Protein AF-A0A947YAM2-F1 (afdb_monomer_lite)

Radius of gyration: 11.39 Å; chains: 1; bounding box: 25×23×30 Å

Structure (mmCIF, N/CA/C/O backbone):
data_AF-A0A947YAM2-F1
#
_entry.id   AF-A0A947YAM2-F1
#
loop_
_atom_site.group_PDB
_atom_site.id
_atom_site.type_symbol
_atom_site.label_atom_id
_atom_site.label_alt_id
_atom_site.label_comp_id
_atom_site.label_asym_id
_atom_site.label_entity_id
_atom_site.label_seq_id
_atom_site.pdbx_PDB_ins_code
_atom_site.Cartn_x
_atom_site.Cartn_y
_atom_site.Cartn_z
_atom_site.occupancy
_atom_site.B_iso_or_equiv
_atom_site.auth_seq_id
_atom_site.auth_comp_id
_atom_site.auth_asym_id
_atom_site.auth_atom_id
_atom_site.pdbx_PDB_model_num
ATOM 1 N N . MET A 1 1 ? 12.775 -7.359 -18.103 1.00 46.06 1 MET A N 1
ATOM 2 C CA . MET A 1 1 ? 13.098 -7.694 -16.700 1.00 46.06 1 MET A CA 1
ATOM 3 C C . MET A 1 1 ? 11.931 -7.202 -15.854 1.00 46.06 1 MET A C 1
ATOM 5 O O . MET A 1 1 ? 11.672 -6.007 -15.884 1.00 46.06 1 MET A O 1
ATOM 9 N N . LYS A 1 2 ? 11.141 -8.081 -15.219 1.00 56.09 2 LYS A N 1
ATOM 10 C CA . LYS A 1 2 ? 10.136 -7.617 -14.247 1.00 56.09 2 LYS A CA 1
ATOM 11 C C . LYS A 1 2 ? 10.919 -7.186 -13.012 1.00 56.09 2 LYS A C 1
ATOM 13 O O . LYS A 1 2 ? 11.459 -8.046 -12.324 1.00 56.09 2 LYS A O 1
ATOM 18 N N . ILE A 1 3 ? 11.066 -5.882 -12.809 1.00 71.44 3 ILE A N 1
ATOM 19 C CA . ILE A 1 3 ? 11.630 -5.355 -11.568 1.00 71.44 3 ILE A CA 1
ATOM 20 C C . ILE A 1 3 ? 10.646 -5.782 -10.472 1.00 71.44 3 ILE A C 1
ATOM 22 O O . ILE A 1 3 ? 9.437 -5.626 -10.642 1.00 71.44 3 ILE A O 1
ATOM 26 N N . LYS A 1 4 ? 11.152 -6.421 -9.419 1.00 84.62 4 LYS A N 1
ATOM 27 C CA . LYS A 1 4 ? 10.390 -6.827 -8.234 1.00 84.62 4 LYS A CA 1
ATOM 28 C C . LYS A 1 4 ? 11.096 -6.270 -7.005 1.00 84.62 4 LYS A C 1
ATOM 30 O O . LYS A 1 4 ? 12.321 -6.144 -7.016 1.00 84.62 4 LYS A O 1
ATOM 35 N N . TRP A 1 5 ? 10.327 -5.932 -5.977 1.00 93.44 5 TRP A N 1
ATOM 36 C CA . TRP A 1 5 ? 10.882 -5.595 -4.672 1.00 93.44 5 TRP A CA 1
ATOM 37 C C . TRP A 1 5 ? 11.579 -6.813 -4.062 1.00 93.44 5 TRP A C 1
ATOM 39 O O . TRP A 1 5 ? 11.322 -7.948 -4.465 1.00 93.44 5 TRP A O 1
ATOM 49 N N . SER A 1 6 ? 12.493 -6.578 -3.120 1.00 94.50 6 SER A N 1
ATOM 50 C CA . SER A 1 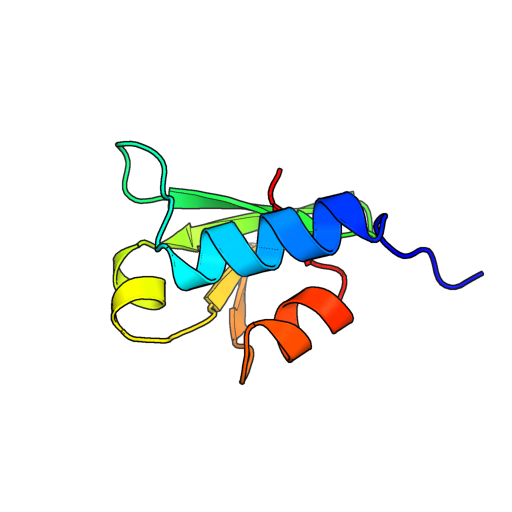6 ? 13.130 -7.676 -2.394 1.00 94.50 6 SER A CA 1
ATOM 51 C C . SER A 1 6 ? 12.092 -8.439 -1.566 1.00 94.50 6 SER A C 1
ATOM 53 O O . SER A 1 6 ? 11.089 -7.866 -1.132 1.00 94.50 6 SER A O 1
ATOM 55 N N . ASP A 1 7 ? 12.348 -9.721 -1.307 1.00 94.69 7 ASP A N 1
ATOM 56 C CA . ASP A 1 7 ? 11.456 -10.550 -0.483 1.00 94.69 7 ASP A CA 1
ATOM 57 C C . ASP A 1 7 ? 11.274 -9.947 0.915 1.00 94.69 7 ASP A C 1
ATOM 59 O O . ASP A 1 7 ? 10.168 -9.900 1.442 1.00 94.69 7 ASP A O 1
ATOM 63 N N . ARG A 1 8 ? 12.352 -9.381 1.473 1.00 95.94 8 ARG A N 1
ATOM 64 C CA . ARG A 1 8 ? 12.316 -8.667 2.752 1.00 95.94 8 ARG A CA 1
ATOM 65 C C . ARG A 1 8 ? 11.361 -7.471 2.724 1.00 95.94 8 ARG A C 1
ATOM 67 O O . ARG A 1 8 ? 10.514 -7.373 3.600 1.00 95.94 8 ARG A O 1
ATOM 74 N N . LEU A 1 9 ? 11.484 -6.583 1.734 1.00 95.88 9 LEU A N 1
ATOM 75 C CA . LEU A 1 9 ? 10.612 -5.406 1.630 1.00 95.88 9 LEU A CA 1
ATOM 76 C C . LEU A 1 9 ? 9.156 -5.812 1.363 1.00 95.88 9 LEU A C 1
ATOM 78 O O . LEU A 1 9 ? 8.222 -5.159 1.825 1.00 95.88 9 LEU A O 1
ATOM 82 N N . THR A 1 10 ? 8.960 -6.912 0.639 1.00 95.56 10 THR A N 1
ATOM 83 C CA . THR A 1 10 ? 7.639 -7.500 0.408 1.00 95.56 10 THR A CA 1
ATOM 84 C C . THR A 1 10 ? 7.005 -7.971 1.719 1.00 95.56 10 THR A C 1
ATOM 86 O O . THR A 1 10 ? 5.842 -7.667 1.976 1.00 95.56 10 THR A O 1
ATOM 89 N N . GLU A 1 11 ? 7.769 -8.655 2.573 1.00 95.81 11 GLU A N 1
ATOM 90 C CA . GLU A 1 11 ? 7.296 -9.102 3.887 1.00 95.81 11 GLU A CA 1
ATOM 91 C C . GLU A 1 11 ? 7.024 -7.928 4.833 1.00 95.81 11 GLU A C 1
ATOM 93 O O . GLU A 1 11 ? 5.969 -7.871 5.458 1.00 95.81 11 GLU A O 1
ATOM 98 N N . GLU A 1 12 ? 7.926 -6.944 4.883 1.00 95.88 12 GLU A N 1
ATOM 99 C CA . GLU A 1 12 ? 7.735 -5.721 5.675 1.00 95.88 12 GLU A CA 1
ATOM 100 C C . GLU A 1 12 ? 6.483 -4.952 5.214 1.00 95.88 12 GLU A C 1
ATOM 102 O O . GLU A 1 12 ? 5.710 -4.469 6.041 1.00 95.88 12 GLU A O 1
ATOM 107 N N . THR A 1 13 ? 6.218 -4.911 3.903 1.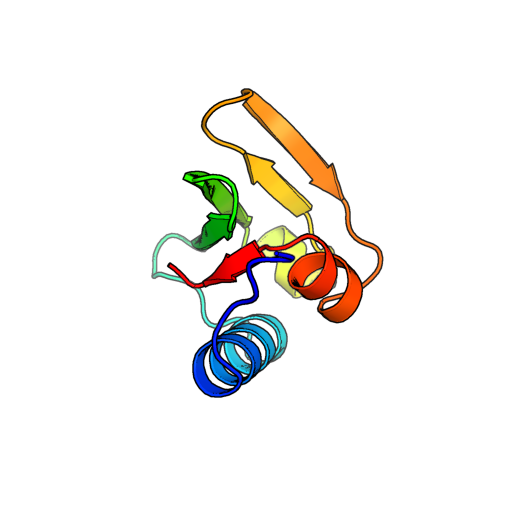00 96.00 13 THR A N 1
ATOM 108 C CA . THR A 1 13 ? 4.989 -4.318 3.353 1.00 96.00 13 THR A CA 1
ATOM 109 C C . THR A 1 13 ? 3.746 -5.074 3.812 1.00 96.00 13 THR A C 1
ATOM 111 O O . THR A 1 13 ? 2.767 -4.457 4.232 1.00 96.00 13 THR A O 1
ATOM 114 N N . ARG A 1 14 ? 3.770 -6.410 3.753 1.00 95.19 14 ARG A N 1
ATOM 115 C CA . ARG A 1 14 ? 2.650 -7.245 4.202 1.00 95.19 14 ARG A CA 1
ATOM 116 C C . ARG A 1 14 ? 2.367 -7.038 5.689 1.00 95.19 14 ARG A C 1
ATOM 118 O O . ARG A 1 14 ? 1.208 -6.849 6.056 1.00 95.19 14 ARG A O 1
ATOM 125 N N . ALA A 1 15 ? 3.412 -7.022 6.515 1.00 94.38 15 ALA A N 1
ATOM 126 C CA . ALA A 1 15 ? 3.305 -6.750 7.943 1.00 94.38 15 ALA A CA 1
ATOM 127 C C . ALA A 1 15 ? 2.701 -5.363 8.202 1.00 94.38 15 ALA A C 1
ATOM 129 O O . ALA A 1 15 ? 1.725 -5.256 8.934 1.00 94.38 15 ALA A O 1
ATOM 130 N N . ALA A 1 16 ? 3.184 -4.314 7.530 1.00 93.56 16 ALA A N 1
ATOM 131 C CA . ALA A 1 16 ? 2.660 -2.959 7.712 1.00 93.56 16 ALA A CA 1
ATOM 132 C C . ALA A 1 16 ? 1.165 -2.831 7.363 1.00 93.56 16 ALA A C 1
ATOM 134 O O . ALA A 1 16 ? 0.424 -2.139 8.064 1.00 93.56 16 ALA A O 1
ATOM 135 N N . LEU A 1 17 ? 0.717 -3.517 6.304 1.00 92.75 17 LEU A N 1
ATOM 136 C CA . LEU A 1 17 ? -0.690 -3.556 5.892 1.00 92.75 17 LEU A CA 1
ATOM 137 C C . LEU A 1 17 ? -1.569 -4.342 6.877 1.00 92.75 17 LEU A C 1
ATOM 139 O O . LEU A 1 17 ? -2.711 -3.952 7.101 1.00 92.75 17 LEU A O 1
ATOM 143 N N . SER A 1 18 ? -1.046 -5.427 7.458 1.00 89.50 18 SER A N 1
ATOM 144 C CA . SER A 1 18 ? -1.754 -6.265 8.436 1.00 89.50 18 SER A CA 1
ATOM 145 C C . SER A 1 18 ? -1.833 -5.609 9.817 1.00 89.50 18 SER A C 1
ATOM 147 O O . SER A 1 18 ? -2.892 -5.586 10.439 1.00 89.50 18 SER A O 1
ATOM 149 N N . ASP A 1 19 ? -0.723 -5.041 10.282 1.00 89.44 19 ASP A N 1
ATOM 150 C CA . ASP A 1 19 ? -0.594 -4.452 11.617 1.00 89.44 19 ASP A CA 1
ATOM 151 C C . ASP A 1 19 ? -1.139 -3.019 11.679 1.00 89.44 19 ASP A C 1
ATOM 153 O O . ASP A 1 19 ? -1.071 -2.371 12.724 1.00 89.44 19 ASP A O 1
ATOM 157 N N . LEU A 1 20 ? -1.660 -2.503 10.557 1.00 83.81 20 LEU A N 1
ATOM 158 C CA . LEU A 1 20 ? -2.127 -1.124 10.407 1.00 83.81 20 LEU A CA 1
ATOM 159 C C . LEU A 1 20 ? -1.062 -0.110 10.857 1.00 83.81 20 LEU A C 1
ATOM 161 O O . LEU A 1 20 ? -1.374 0.913 11.473 1.00 83.81 20 LEU A O 1
ATOM 165 N N . SER A 1 21 ? 0.206 -0.407 10.559 1.00 79.69 21 SER A N 1
ATOM 166 C CA . SER A 1 21 ? 1.357 0.392 10.984 1.00 79.69 21 SER A CA 1
ATOM 167 C C . SER A 1 21 ? 1.426 1.690 10.185 1.00 79.69 21 SER A C 1
ATOM 169 O O . SER A 1 21 ? 2.130 1.796 9.186 1.00 79.69 21 SER A O 1
ATOM 171 N N . VAL A 1 22 ? 0.659 2.686 10.616 1.00 80.25 22 VAL A N 1
ATOM 172 C CA . VAL A 1 22 ? 0.587 4.011 9.995 1.00 80.25 22 VAL A CA 1
ATOM 173 C C . VAL A 1 22 ? 1.422 5.033 10.760 1.00 80.25 22 VAL A C 1
ATOM 175 O O . VAL A 1 22 ? 1.682 4.903 11.956 1.00 80.25 22 VAL A O 1
ATOM 178 N N . SER A 1 23 ? 1.820 6.100 10.069 1.00 84.19 23 SER A N 1
ATOM 179 C CA . SER A 1 23 ? 2.398 7.279 10.721 1.00 84.19 23 SER A CA 1
ATOM 180 C C . SER A 1 23 ? 1.398 7.931 11.698 1.00 84.19 23 SER A C 1
ATOM 182 O O . SER A 1 23 ? 0.190 7.714 11.571 1.00 84.19 23 SER A O 1
ATOM 184 N N . PRO A 1 24 ? 1.840 8.822 12.613 1.00 80.44 24 PRO A N 1
ATOM 185 C CA . PRO A 1 24 ? 0.940 9.563 13.511 1.00 80.44 24 PRO A CA 1
ATOM 186 C C . PRO A 1 24 ? -0.147 10.386 12.799 1.00 80.44 24 PRO A C 1
ATOM 188 O O . PR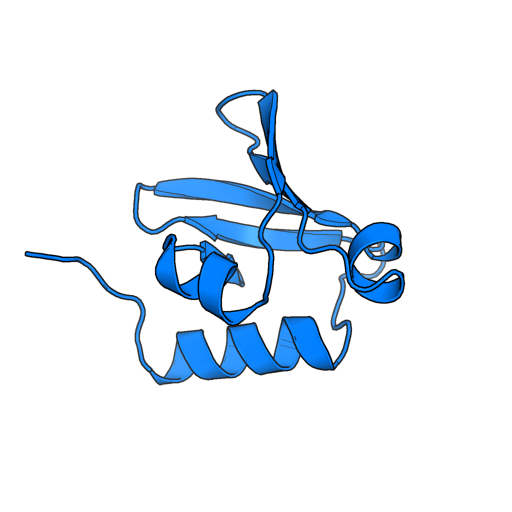O A 1 24 ? -1.120 10.798 13.420 1.00 80.44 24 PRO A O 1
ATOM 191 N N . GLN A 1 25 ? 0.021 10.639 11.499 1.00 85.50 25 GLN A N 1
ATOM 192 C CA . GLN A 1 25 ? -0.942 11.339 10.646 1.00 85.50 25 GLN A CA 1
ATOM 193 C C . GLN A 1 25 ? -2.026 10.401 10.086 1.00 85.50 25 GLN A C 1
ATOM 195 O O . GLN A 1 25 ? -2.866 10.842 9.309 1.00 85.50 25 GLN A O 1
ATOM 200 N N . GLY A 1 26 ? -1.997 9.110 10.435 1.00 90.94 26 GLY A N 1
ATOM 201 C CA . GLY A 1 26 ? -2.912 8.104 9.901 1.00 90.94 26 GLY A CA 1
ATOM 202 C C . GLY A 1 26 ? -2.625 7.760 8.441 1.00 90.94 26 GLY A C 1
ATOM 203 O O . GLY A 1 26 ? -3.540 7.420 7.699 1.00 90.94 26 GLY A O 1
ATOM 204 N N . ILE A 1 27 ? -1.371 7.897 8.002 1.00 93.94 27 ILE A N 1
ATOM 205 C CA . ILE A 1 27 ? -0.968 7.687 6.608 1.00 93.94 27 ILE A CA 1
ATOM 206 C C . ILE A 1 27 ? 0.105 6.603 6.541 1.00 93.94 27 ILE A C 1
ATOM 208 O O . ILE A 1 27 ? 1.115 6.700 7.245 1.00 93.94 27 ILE A O 1
ATOM 212 N N . LEU A 1 28 ? -0.089 5.622 5.659 1.00 94.69 28 LEU A N 1
ATOM 213 C CA . LEU A 1 28 ? 0.950 4.697 5.213 1.00 94.69 28 LEU A CA 1
ATOM 214 C C . LEU A 1 28 ? 1.510 5.182 3.873 1.00 94.69 28 LEU A C 1
ATOM 216 O O . LEU A 1 28 ? 0.772 5.292 2.891 1.00 94.69 28 LEU A O 1
ATOM 220 N N . HIS A 1 29 ? 2.799 5.511 3.838 1.00 95.12 29 HIS A N 1
ATOM 221 C CA . HIS A 1 29 ? 3.478 5.939 2.617 1.00 95.12 29 HIS A CA 1
ATOM 222 C C . HIS A 1 29 ? 3.896 4.735 1.781 1.00 95.12 29 HIS A C 1
ATOM 224 O O . HIS A 1 29 ? 4.404 3.752 2.312 1.00 95.12 29 HIS A O 1
ATOM 230 N N . MET A 1 30 ? 3.654 4.828 0.473 1.00 95.38 30 MET A N 1
ATOM 231 C CA . MET A 1 30 ? 3.896 3.742 -0.466 1.00 95.38 30 MET A CA 1
ATOM 232 C C . MET A 1 30 ? 4.723 4.227 -1.651 1.00 95.38 30 MET A C 1
ATOM 234 O O . MET A 1 30 ? 4.542 5.347 -2.143 1.00 95.38 30 MET A O 1
ATOM 238 N N . LYS A 1 31 ? 5.552 3.337 -2.182 1.00 95.62 31 LYS A N 1
ATOM 239 C CA . LYS A 1 31 ? 6.320 3.528 -3.406 1.00 95.62 31 LYS A CA 1
ATOM 240 C C . LYS A 1 31 ? 5.961 2.459 -4.422 1.00 95.62 31 LYS A C 1
ATOM 242 O O . LYS A 1 31 ? 5.840 1.283 -4.087 1.00 95.62 31 LYS A O 1
ATOM 247 N N . ASN A 1 32 ? 5.803 2.861 -5.678 1.00 94.69 32 ASN A N 1
ATOM 248 C CA . ASN A 1 32 ? 5.626 1.930 -6.779 1.00 94.69 32 ASN A CA 1
ATOM 249 C C . ASN A 1 32 ? 6.960 1.678 -7.485 1.00 94.69 32 ASN A C 1
ATOM 251 O O . ASN A 1 32 ? 7.794 2.570 -7.652 1.00 94.69 32 ASN A O 1
ATOM 255 N N . ILE A 1 33 ? 7.143 0.452 -7.953 1.00 93.62 33 ILE A N 1
ATOM 256 C CA . ILE A 1 33 ? 8.335 0.010 -8.672 1.00 93.62 33 ILE A CA 1
ATOM 257 C C . ILE A 1 33 ? 8.581 0.756 -9.991 1.00 93.62 33 ILE A C 1
ATOM 259 O O . ILE A 1 33 ? 9.701 0.776 -10.497 1.00 93.62 33 ILE A O 1
ATOM 263 N N . ASN A 1 34 ? 7.547 1.400 -10.538 1.00 90.12 34 ASN A N 1
ATOM 264 C CA . ASN A 1 34 ? 7.641 2.289 -11.695 1.00 90.12 34 ASN A CA 1
ATOM 265 C C . ASN A 1 34 ? 8.150 3.710 -11.348 1.00 90.12 34 ASN A C 1
ATOM 267 O O . ASN A 1 34 ? 8.185 4.575 -12.225 1.00 90.12 34 ASN A O 1
ATOM 271 N N . GLY A 1 35 ? 8.527 3.962 -10.089 1.00 88.25 35 GLY A N 1
ATOM 272 C CA . GLY A 1 35 ? 8.967 5.267 -9.589 1.00 88.25 35 GLY A CA 1
ATOM 273 C C . GLY A 1 35 ? 7.833 6.177 -9.103 1.00 88.25 35 GLY A C 1
ATOM 274 O O . GLY A 1 35 ? 8.079 7.347 -8.817 1.00 88.25 35 GLY A O 1
ATOM 275 N N . GLY A 1 36 ? 6.598 5.674 -9.040 1.00 90.69 36 GLY A N 1
ATOM 276 C CA . GLY A 1 36 ? 5.450 6.367 -8.459 1.00 90.69 36 GLY A CA 1
ATOM 277 C C . GLY A 1 36 ? 5.489 6.404 -6.931 1.00 90.69 36 GLY A C 1
ATOM 278 O O . GLY A 1 36 ? 6.144 5.586 -6.287 1.00 90.69 36 GLY A O 1
ATOM 279 N N . TYR A 1 37 ? 4.749 7.349 -6.355 1.00 94.56 37 TYR A N 1
ATOM 280 C CA . TYR A 1 37 ? 4.587 7.500 -4.910 1.00 94.56 37 TYR A CA 1
ATOM 281 C C . TYR A 1 37 ? 3.111 7.623 -4.586 1.00 94.56 37 TYR A C 1
ATOM 283 O O . TYR A 1 37 ? 2.359 8.286 -5.303 1.00 94.56 37 TYR A O 1
ATOM 291 N N . GLY A 1 38 ? 2.710 7.032 -3.473 1.00 95.25 38 GLY A N 1
ATOM 292 C CA . GLY A 1 38 ? 1.327 7.014 -3.057 1.00 95.25 38 GLY A CA 1
ATOM 293 C C . GLY A 1 38 ? 1.176 6.982 -1.551 1.00 95.25 38 GLY A C 1
ATOM 294 O O . GLY A 1 38 ? 2.143 7.061 -0.786 1.00 95.25 38 GLY A O 1
ATOM 295 N N . LYS A 1 39 ? -0.077 6.921 -1.128 1.00 95.38 39 LYS A N 1
ATOM 296 C CA . LYS A 1 39 ? -0.436 6.767 0.273 1.00 95.38 39 LYS A CA 1
ATOM 297 C C . LYS A 1 39 ? -1.705 5.944 0.419 1.00 95.38 39 LYS A C 1
ATOM 299 O O . LYS A 1 39 ? -2.561 6.000 -0.460 1.00 95.38 39 LYS A O 1
ATOM 304 N N . ILE A 1 40 ? -1.826 5.261 1.547 1.00 95.44 40 ILE A N 1
ATOM 305 C CA . ILE A 1 40 ? -3.075 4.655 2.010 1.00 95.44 40 ILE A CA 1
ATOM 306 C C . ILE A 1 40 ? -3.457 5.336 3.320 1.00 95.44 40 ILE A C 1
ATOM 308 O O . ILE A 1 40 ? -2.586 5.600 4.158 1.00 95.44 40 ILE A O 1
ATOM 312 N N . LEU A 1 41 ? -4.737 5.658 3.492 1.00 94.62 41 LEU A N 1
ATOM 313 C CA . LEU A 1 41 ? -5.233 6.222 4.741 1.00 94.62 41 LEU A CA 1
ATOM 314 C C . LEU A 1 41 ? -5.534 5.106 5.746 1.00 94.62 41 LEU A C 1
ATOM 316 O O . LEU A 1 41 ? -6.022 4.033 5.394 1.00 94.62 41 LEU A O 1
ATOM 320 N N . PHE A 1 42 ? -5.297 5.378 7.026 1.00 92.06 42 PHE A N 1
ATOM 321 C CA . PHE A 1 42 ? -5.605 4.457 8.118 1.00 92.06 42 PHE A CA 1
ATOM 322 C C . PHE A 1 42 ? -7.081 4.052 8.131 1.00 92.06 42 PHE A C 1
ATOM 324 O O . PHE A 1 42 ? -7.401 2.892 8.366 1.00 92.06 42 PHE A O 1
ATOM 331 N N . GLU A 1 43 ? -7.991 4.984 7.847 1.00 92.50 43 GLU A N 1
ATOM 332 C CA . GLU A 1 43 ? -9.435 4.718 7.788 1.00 92.50 43 GLU A CA 1
ATOM 333 C C . GLU A 1 43 ? -9.790 3.687 6.703 1.00 92.50 43 GLU A C 1
ATOM 335 O O . GLU A 1 43 ? -10.680 2.855 6.886 1.00 92.50 43 GLU A O 1
ATOM 340 N N . GLU A 1 44 ? -9.060 3.697 5.585 1.00 92.00 44 GLU A N 1
ATOM 341 C CA . GLU A 1 44 ? -9.222 2.727 4.503 1.00 92.00 44 GLU A CA 1
ATOM 342 C C . GLU A 1 44 ? -8.674 1.365 4.937 1.00 92.00 44 GLU A C 1
ATOM 344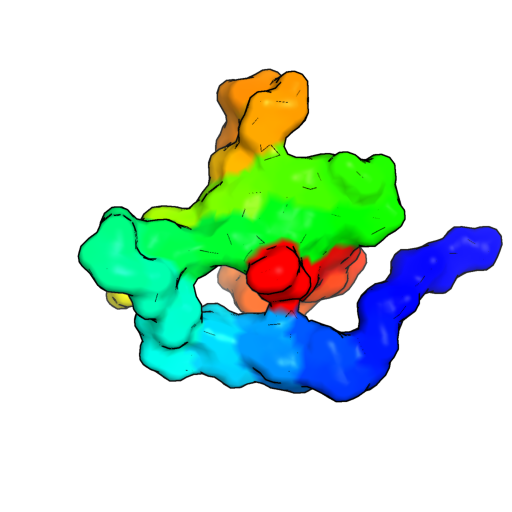 O O . GLU A 1 44 ? -9.407 0.377 4.881 1.00 92.00 44 GLU A O 1
ATOM 349 N N . LEU A 1 45 ? -7.445 1.322 5.467 1.00 90.06 45 LEU A N 1
ATOM 350 C CA . LEU A 1 45 ? -6.821 0.082 5.949 1.00 90.06 45 LEU A CA 1
ATOM 351 C C . LEU A 1 45 ? -7.622 -0.581 7.074 1.00 90.06 45 LEU A C 1
ATOM 353 O O . LEU A 1 45 ? -7.883 -1.778 7.022 1.00 90.06 45 LEU A O 1
ATOM 357 N N . SER A 1 46 ? -8.069 0.197 8.060 1.00 90.75 46 SER A N 1
ATOM 358 C CA . SER A 1 46 ? -8.902 -0.284 9.173 1.00 90.75 46 SER A CA 1
ATOM 359 C C . SER A 1 46 ? -10.283 -0.762 8.718 1.00 90.75 46 SER A C 1
ATOM 361 O O . SER A 1 46 ? -10.882 -1.618 9.364 1.00 90.75 46 SER A O 1
ATOM 363 N N . SER A 1 47 ? -10.761 -0.277 7.569 1.00 91.19 47 SER A N 1
ATOM 364 C CA . SER A 1 47 ? -11.957 -0.787 6.888 1.00 91.19 47 SER A CA 1
ATOM 365 C C . SER A 1 47 ? -11.660 -1.949 5.928 1.00 91.19 47 SER A C 1
ATOM 367 O O . SER A 1 47 ? -12.529 -2.317 5.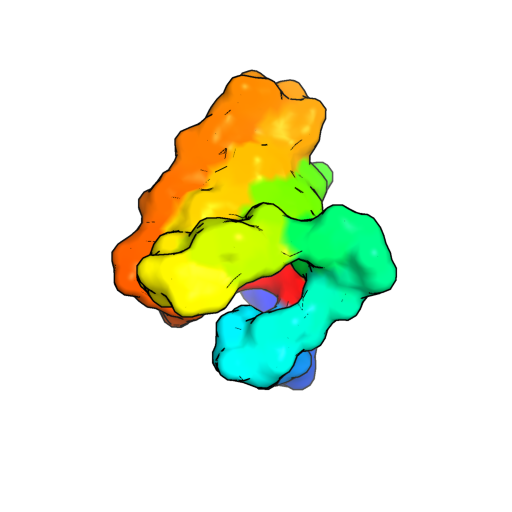135 1.00 91.19 47 SER A O 1
ATOM 369 N N . ASN A 1 48 ? -10.443 -2.504 5.959 1.00 88.38 48 ASN A N 1
ATOM 370 C CA . ASN A 1 48 ? -9.946 -3.539 5.053 1.00 88.38 48 ASN A CA 1
ATOM 371 C C . ASN A 1 48 ? -10.050 -3.150 3.562 1.00 88.38 48 ASN A C 1
ATOM 373 O O . ASN A 1 48 ? -10.357 -3.975 2.699 1.00 88.38 48 ASN A O 1
ATOM 377 N N . LYS A 1 49 ? -9.834 -1.864 3.257 1.00 93.25 49 LYS A N 1
ATOM 378 C CA . LYS A 1 49 ? -9.791 -1.306 1.902 1.00 93.25 49 LYS A CA 1
ATOM 379 C C . LYS A 1 49 ? -8.355 -0.932 1.549 1.00 93.25 49 LYS A C 1
ATOM 381 O O . LYS A 1 49 ? -7.741 -0.088 2.195 1.00 93.25 49 LYS A O 1
ATOM 386 N N . PHE A 1 50 ? -7.845 -1.510 0.469 1.00 94.12 50 PHE A N 1
ATOM 387 C CA . PHE A 1 50 ? -6.507 -1.221 -0.044 1.00 94.12 50 PHE A CA 1
ATOM 388 C C . PHE A 1 50 ? -6.605 -0.191 -1.168 1.00 94.12 50 PHE A C 1
ATOM 390 O O . PHE A 1 50 ? -6.681 -0.551 -2.341 1.00 94.12 50 PHE A O 1
ATOM 397 N N . ILE A 1 51 ? -6.671 1.091 -0.808 1.00 96.06 51 ILE A N 1
ATOM 398 C CA . ILE A 1 51 ? -6.791 2.196 -1.766 1.00 96.06 51 ILE A CA 1
ATOM 399 C C . ILE A 1 51 ? -5.496 3.000 -1.751 1.00 96.06 51 ILE A C 1
ATOM 401 O O . ILE A 1 51 ? -5.141 3.600 -0.743 1.00 96.06 51 ILE A O 1
ATOM 405 N N . ILE A 1 52 ? -4.783 3.027 -2.874 1.00 95.81 52 ILE A N 1
ATOM 406 C CA . ILE A 1 52 ? -3.616 3.895 -3.026 1.00 95.81 52 ILE A CA 1
ATOM 407 C C . ILE A 1 52 ? -4.025 5.175 -3.725 1.00 95.81 52 ILE A C 1
ATOM 409 O O . ILE A 1 52 ? -4.480 5.145 -4.863 1.00 95.81 52 ILE A O 1
ATOM 413 N N . TRP A 1 53 ? -3.766 6.295 -3.064 1.00 95.75 53 TRP A N 1
ATOM 414 C CA . TRP A 1 53 ? -3.810 7.628 -3.646 1.00 95.75 53 TRP A CA 1
ATOM 415 C C . TRP A 1 53 ? -2.443 7.951 -4.244 1.00 95.75 53 TRP A C 1
ATOM 417 O O . TRP A 1 53 ? -1.494 8.239 -3.508 1.00 95.75 53 TRP A O 1
ATOM 427 N N . ASP A 1 54 ? -2.327 7.866 -5.566 1.00 91.38 54 ASP A N 1
ATOM 428 C CA . ASP A 1 54 ? -1.094 8.144 -6.298 1.00 91.38 54 ASP A CA 1
ATOM 429 C C . ASP A 1 54 ? -0.890 9.659 -6.430 1.00 91.38 54 ASP A C 1
ATOM 431 O O . ASP A 1 54 ? -1.686 10.380 -7.031 1.00 91.38 54 ASP A O 1
ATOM 435 N N . LYS A 1 55 ? 0.217 10.152 -5.868 1.00 86.94 55 LYS A N 1
ATOM 436 C CA . LYS A 1 55 ? 0.528 11.588 -5.803 1.00 86.94 55 LYS A CA 1
ATOM 437 C C . LYS A 1 55 ? 0.912 12.192 -7.154 1.00 86.94 55 LYS A C 1
ATOM 439 O O . LYS A 1 55 ? 0.933 13.411 -7.282 1.00 86.94 55 LYS A O 1
ATOM 444 N N . ARG A 1 56 ? 1.298 11.370 -8.130 1.00 84.69 56 ARG A N 1
ATOM 445 C CA . ARG A 1 56 ? 1.751 11.823 -9.450 1.00 84.69 56 ARG A CA 1
ATOM 446 C C . ARG A 1 56 ? 0.581 11.986 -10.411 1.00 84.69 56 ARG A C 1
ATOM 448 O O . ARG A 1 56 ? 0.594 12.911 -11.216 1.00 84.69 56 ARG A O 1
ATOM 455 N N . SER A 1 57 ? -0.372 11.062 -10.363 1.00 83.50 57 SER A N 1
ATOM 456 C CA . SER A 1 57 ? -1.538 11.048 -11.254 1.00 83.50 57 SER A CA 1
ATOM 457 C C . SER A 1 57 ? -2.783 11.703 -10.658 1.00 83.50 57 SER A C 1
ATOM 459 O O . SER A 1 57 ? -3.731 11.933 -11.402 1.00 83.50 57 SER A O 1
ATOM 461 N N . ASP A 1 58 ? -2.776 12.003 -9.353 1.00 87.06 58 ASP A N 1
ATOM 462 C CA . ASP A 1 58 ? -3.951 12.467 -8.596 1.00 87.06 58 ASP A CA 1
ATOM 463 C C . ASP A 1 58 ? -5.151 11.508 -8.728 1.00 87.06 58 ASP A C 1
ATOM 465 O O . ASP A 1 58 ? -6.317 11.894 -8.689 1.00 87.06 58 ASP A O 1
ATOM 469 N N . ALA A 1 59 ? -4.846 10.221 -8.918 1.00 90.69 59 ALA A N 1
ATOM 470 C CA . ALA A 1 59 ? -5.811 9.143 -9.052 1.00 90.69 59 ALA A CA 1
ATOM 471 C C . ALA A 1 59 ? -5.730 8.202 -7.849 1.00 90.69 59 ALA A C 1
ATOM 473 O O . ALA A 1 59 ? -4.679 8.048 -7.217 1.00 90.69 59 ALA A O 1
ATOM 474 N N . SER A 1 60 ? -6.845 7.536 -7.560 1.00 93.44 60 SER A N 1
ATOM 475 C CA . SER A 1 60 ? -6.886 6.447 -6.596 1.00 93.44 60 SER A CA 1
ATOM 476 C C . SER A 1 60 ? -7.031 5.097 -7.293 1.00 93.44 60 SER A C 1
ATOM 478 O O . SER A 1 60 ? -7.756 4.946 -8.279 1.00 93.44 60 SER A O 1
ATOM 480 N N . PHE A 1 61 ? -6.322 4.103 -6.768 1.00 94.06 61 PHE A N 1
ATOM 481 C CA . PHE A 1 61 ? -6.353 2.726 -7.242 1.00 94.06 61 PHE A CA 1
ATOM 482 C C . PHE A 1 61 ? -6.800 1.825 -6.102 1.00 94.06 61 PHE A C 1
ATOM 484 O O . PHE A 1 61 ? -6.153 1.784 -5.056 1.00 94.06 61 PHE A O 1
ATOM 491 N N . GLN A 1 62 ? -7.900 1.103 -6.304 1.00 95.94 62 GLN A N 1
ATOM 492 C CA . GLN A 1 62 ? -8.384 0.119 -5.345 1.00 95.94 62 GLN A CA 1
ATOM 493 C C . GLN A 1 62 ? -7.875 -1.275 -5.712 1.00 95.94 62 GLN A C 1
ATOM 495 O O . GLN A 1 62 ? -8.009 -1.717 -6.853 1.00 95.94 62 GLN A O 1
ATOM 500 N N . PHE A 1 63 ? -7.348 -1.978 -4.716 1.00 95.69 63 PHE A N 1
ATOM 501 C CA . PHE A 1 63 ? -6.902 -3.362 -4.815 1.00 95.69 63 PHE A CA 1
ATOM 502 C C . PHE A 1 63 ? -7.826 -4.272 -4.005 1.00 95.69 63 PHE A C 1
ATOM 504 O O . PHE A 1 63 ? -8.383 -3.865 -2.982 1.00 95.69 63 PHE A O 1
ATOM 511 N N . ALA A 1 64 ? -8.005 -5.509 -4.471 1.00 94.62 64 ALA A N 1
ATOM 512 C CA . ALA A 1 64 ? -8.848 -6.490 -3.791 1.00 94.62 64 ALA A CA 1
ATOM 513 C C . ALA A 1 64 ? -8.165 -7.098 -2.553 1.00 94.62 64 ALA A C 1
ATOM 515 O O . ALA A 1 64 ? -8.851 -7.543 -1.635 1.00 94.62 64 ALA A O 1
ATOM 516 N N . SER A 1 65 ? -6.831 -7.084 -2.501 1.00 94.00 65 SER A N 1
ATOM 517 C CA . SER A 1 65 ? -6.043 -7.609 -1.387 1.00 94.00 65 SER A CA 1
ATOM 518 C C . SER A 1 65 ? -4.675 -6.925 -1.267 1.00 94.00 65 SER A C 1
ATOM 520 O O . SER A 1 65 ? -4.220 -6.241 -2.190 1.00 94.00 65 SER A O 1
ATOM 522 N N . SER A 1 66 ? -3.991 -7.149 -0.141 1.00 92.94 66 SER A N 1
ATOM 523 C CA . SER A 1 66 ? -2.585 -6.767 0.048 1.00 92.94 66 SER A CA 1
ATOM 524 C C . SER A 1 66 ? -1.665 -7.421 -0.991 1.00 92.94 66 SER A C 1
ATOM 526 O O . SER A 1 66 ? -0.753 -6.771 -1.496 1.00 92.94 66 SER A O 1
ATOM 528 N N . GLU A 1 67 ? -1.932 -8.671 -1.379 1.00 94.38 67 GLU A N 1
ATOM 529 C CA . GLU A 1 67 ? -1.169 -9.373 -2.420 1.00 94.38 67 GLU A CA 1
ATOM 530 C C . GLU A 1 67 ? -1.393 -8.772 -3.814 1.00 94.38 67 GLU A C 1
ATOM 532 O O . GLU A 1 67 ? -0.447 -8.638 -4.593 1.00 94.38 67 GLU A O 1
ATOM 537 N N . ASP A 1 68 ? -2.615 -8.340 -4.136 1.00 95.25 68 ASP A N 1
ATOM 538 C CA . ASP A 1 68 ? -2.890 -7.642 -5.400 1.00 95.25 68 ASP A CA 1
ATOM 539 C C . ASP A 1 68 ? -2.162 -6.295 -5.465 1.00 95.25 68 ASP A C 1
ATOM 541 O O . ASP A 1 68 ? -1.608 -5.922 -6.502 1.00 95.25 68 ASP A O 1
ATOM 545 N N . LEU A 1 69 ? -2.105 -5.582 -4.341 1.00 94.75 69 LEU A N 1
ATOM 546 C CA . LEU A 1 69 ? -1.357 -4.335 -4.211 1.00 94.75 69 LEU A CA 1
ATOM 547 C C . LEU A 1 69 ? 0.150 -4.558 -4.416 1.00 94.75 69 LEU A C 1
ATOM 549 O O . LEU A 1 69 ? 0.776 -3.872 -5.230 1.00 94.75 69 LEU A O 1
ATOM 553 N N . ILE A 1 70 ? 0.725 -5.544 -3.721 1.00 95.12 70 ILE A N 1
ATOM 554 C CA . ILE A 1 70 ? 2.152 -5.889 -3.802 1.00 95.12 70 ILE A CA 1
ATOM 555 C C . ILE A 1 70 ? 2.511 -6.367 -5.212 1.00 95.12 70 ILE A C 1
ATOM 557 O O . ILE A 1 70 ? 3.505 -5.929 -5.797 1.00 95.12 70 ILE A O 1
ATOM 561 N N . SER A 1 71 ? 1.686 -7.234 -5.802 1.00 93.88 71 SER A N 1
ATOM 562 C CA . SER A 1 71 ? 1.898 -7.751 -7.159 1.00 93.88 71 SER A CA 1
ATOM 563 C C . SER A 1 71 ? 1.762 -6.672 -8.240 1.00 93.88 71 SER A C 1
ATOM 565 O O . SER A 1 71 ? 2.413 -6.772 -9.284 1.00 93.88 71 SER A O 1
ATOM 567 N N . SER A 1 72 ? 1.011 -5.601 -7.957 1.00 93.19 72 SER A N 1
ATOM 568 C CA . SER A 1 72 ? 0.936 -4.377 -8.771 1.00 93.19 72 SER A CA 1
ATOM 569 C C . SER A 1 72 ? 2.154 -3.452 -8.604 1.00 93.19 72 SER A C 1
ATOM 571 O O . SER A 1 72 ? 2.236 -2.396 -9.236 1.00 93.19 72 SER A O 1
ATOM 573 N N . GLY A 1 73 ? 3.128 -3.852 -7.784 1.00 94.56 73 GLY A N 1
ATOM 574 C CA . GLY A 1 73 ? 4.422 -3.194 -7.643 1.00 94.56 73 GLY A CA 1
ATOM 575 C C . GLY A 1 73 ? 4.488 -2.145 -6.539 1.00 94.56 73 GLY A C 1
ATOM 576 O O . GLY A 1 73 ? 5.457 -1.388 -6.514 1.00 94.56 73 GLY A O 1
ATOM 577 N N . TRP A 1 74 ? 3.504 -2.080 -5.643 1.00 95.56 74 TRP A N 1
ATOM 578 C CA . TRP A 1 74 ? 3.523 -1.169 -4.501 1.00 95.56 74 TRP A CA 1
ATOM 579 C C . TRP A 1 74 ? 4.181 -1.814 -3.278 1.00 95.56 74 TRP A C 1
ATOM 581 O O . TRP A 1 74 ? 3.929 -2.974 -2.967 1.00 95.56 74 TRP A O 1
ATOM 591 N N . ALA A 1 75 ? 5.014 -1.048 -2.583 1.00 96.38 75 ALA A N 1
ATOM 592 C CA . ALA A 1 75 ? 5.640 -1.410 -1.315 1.00 96.38 75 ALA A CA 1
ATOM 593 C C . ALA A 1 75 ? 5.621 -0.210 -0.365 1.00 96.38 75 ALA A C 1
ATOM 595 O O . ALA A 1 75 ? 5.373 0.912 -0.812 1.00 96.38 75 ALA A O 1
ATOM 596 N N . ILE A 1 76 ? 5.878 -0.438 0.922 1.00 95.50 7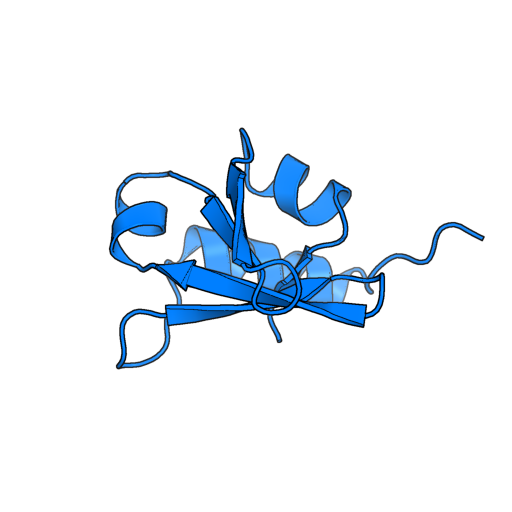6 ILE A N 1
ATOM 597 C CA . ILE A 1 76 ? 6.117 0.660 1.871 1.00 95.50 76 ILE A CA 1
ATOM 598 C C . ILE A 1 76 ? 7.345 1.486 1.450 1.00 95.50 76 ILE A C 1
ATOM 600 O O . ILE A 1 76 ? 8.284 0.938 0.863 1.00 95.50 76 ILE A O 1
ATOM 604 N N . ASP A 1 77 ? 7.299 2.797 1.700 1.00 91.94 77 ASP A N 1
ATOM 605 C CA . ASP A 1 77 ? 8.396 3.755 1.448 1.00 91.94 77 ASP A CA 1
ATOM 606 C C . ASP A 1 77 ? 9.201 4.061 2.718 1.00 91.94 77 ASP A C 1
ATOM 608 O O . ASP A 1 77 ? 8.569 4.250 3.786 1.00 91.94 77 ASP A O 1
#

Sequence (77 aa):
MKIKWSDRLTEETRAALSDLSVSPQGILHMKNINGGYGKILFEELSSNKFIIWDKRSDASFQFASSEDLISSGWAID

Secondary structure (DSSP, 8-state):
------HHHHHHHHHHHHTT---TTSEEEEEETTS-EEEEEHHHHHTT-EEEEETTTTEEEEESSHHHHHHTTEEE-

pLDDT: mean 90.91, std 8.08, range [46.06, 96.38]

Foldseek 3Di:
DPDADDPVQLVVQVCCLVVVVADPVQWFWKAFPVGWTWIDGSVCSVVVWDWTQTPVVSDIDTDPHSVRCRVRRMTTD